Protein AF-A0A2V7GVZ9-F1 (afdb_monomer)

Secondary structure (DSSP, 8-state):
--------------------------TTTHHHHHHHHH-SEEEEEEEEEEEE-GGGS----HHHHHHT-STTSPEEEEEEEEETTEEEEEEEEE-TT---PPTT-EEEEEEEEEEEE-HHHHHHHHTTS-----EEEEEEE-SGGGEEEGGGHHHHHHHHHHHHSPPP---

Structure (mmCIF, N/CA/C/O backbone):
data_AF-A0A2V7GVZ9-F1
#
_entry.id   AF-A0A2V7GVZ9-F1
#
loop_
_atom_site.group_PDB
_atom_site.id
_atom_site.type_symbol
_atom_site.label_atom_id
_atom_site.label_alt_id
_atom_site.label_comp_id
_atom_site.label_asym_id
_atom_site.label_entity_id
_atom_site.label_seq_id
_atom_site.pdbx_PDB_ins_code
_atom_site.Cartn_x
_atom_site.Cartn_y
_atom_site.Cartn_z
_atom_site.occupancy
_atom_site.B_iso_or_equiv
_atom_site.auth_seq_id
_atom_site.auth_comp_id
_atom_site.auth_asym_id
_atom_site.auth_atom_id
_atom_site.pdbx_PDB_model_num
ATOM 1 N N . MET A 1 1 ? -62.000 -27.479 -36.647 1.00 37.06 1 MET A N 1
ATOM 2 C CA . MET A 1 1 ? -60.596 -27.009 -36.688 1.00 37.06 1 MET A CA 1
ATOM 3 C C . MET A 1 1 ? -60.622 -25.507 -36.436 1.00 37.06 1 MET A C 1
ATOM 5 O O . MET A 1 1 ? -61.038 -24.782 -37.320 1.00 37.06 1 MET A O 1
ATOM 9 N N . PHE A 1 2 ? -60.633 -25.056 -35.179 1.00 38.16 2 PHE A N 1
ATOM 10 C CA . PHE A 1 2 ? -59.465 -24.707 -34.343 1.00 38.16 2 PHE A CA 1
ATOM 11 C C . PHE A 1 2 ? -58.511 -23.704 -35.015 1.00 38.16 2 PHE A C 1
ATOM 13 O O . PHE A 1 2 ? -57.827 -24.058 -35.967 1.00 38.16 2 PHE A O 1
ATOM 20 N N . GLY A 1 3 ? -58.466 -22.474 -34.486 1.00 35.38 3 GLY A N 1
ATOM 21 C CA . GLY A 1 3 ? -57.576 -21.401 -34.942 1.00 35.38 3 GLY A CA 1
ATOM 22 C C . GLY A 1 3 ? -57.682 -20.136 -34.083 1.00 35.38 3 GLY A C 1
ATOM 23 O O . GLY A 1 3 ? -58.188 -19.126 -34.546 1.00 35.38 3 GLY A O 1
ATOM 24 N N . LEU A 1 4 ? -57.285 -20.280 -32.814 1.00 40.81 4 LEU A N 1
ATOM 25 C CA . LEU A 1 4 ? -57.032 -19.303 -31.740 1.00 40.81 4 LEU A CA 1
ATOM 26 C C . LEU A 1 4 ? -57.171 -17.786 -32.028 1.00 40.81 4 LEU A C 1
ATOM 28 O O . LEU A 1 4 ? -56.410 -17.196 -32.790 1.00 40.81 4 LEU A O 1
ATOM 3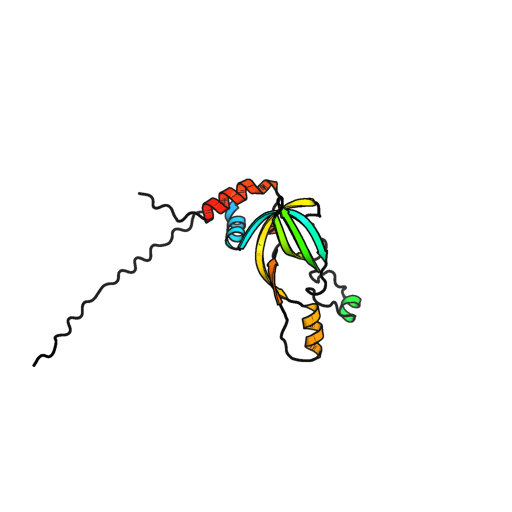2 N N . LEU A 1 5 ? -58.041 -17.145 -31.237 1.00 44.16 5 LEU A N 1
ATOM 33 C CA . LEU A 1 5 ? -58.030 -15.715 -30.915 1.00 44.16 5 LEU A CA 1
ATOM 34 C C . LEU A 1 5 ? -56.799 -15.382 -30.050 1.00 44.16 5 LEU A C 1
ATOM 36 O O . LEU A 1 5 ? -56.672 -15.877 -28.930 1.00 44.16 5 LEU A O 1
ATOM 40 N N . LEU A 1 6 ? -55.907 -14.526 -30.552 1.00 45.78 6 LEU A N 1
ATOM 41 C CA . LEU A 1 6 ? -54.808 -13.939 -29.782 1.00 45.78 6 LEU A CA 1
ATOM 42 C C . LEU A 1 6 ? -55.359 -12.857 -28.843 1.00 45.78 6 LEU A C 1
ATOM 44 O O . LEU A 1 6 ? -55.508 -11.695 -29.215 1.00 45.78 6 LEU A O 1
ATOM 48 N N . ALA A 1 7 ? -55.666 -13.257 -27.610 1.00 46.44 7 ALA A N 1
ATOM 49 C CA . ALA A 1 7 ? -55.862 -12.342 -26.496 1.00 46.44 7 ALA A CA 1
ATOM 50 C C . ALA A 1 7 ? -54.499 -11.751 -26.098 1.00 46.44 7 ALA A C 1
ATOM 52 O O . ALA A 1 7 ? -53.691 -12.398 -25.434 1.00 46.44 7 ALA A O 1
ATOM 53 N N . GLY A 1 8 ? -54.231 -10.520 -26.535 1.00 39.56 8 GLY A N 1
ATOM 54 C CA . GLY A 1 8 ? -53.101 -9.729 -26.060 1.00 39.56 8 GLY A CA 1
ATOM 55 C C . GLY A 1 8 ? -53.334 -9.306 -24.613 1.00 39.56 8 GLY A C 1
ATOM 56 O O . GLY A 1 8 ? -53.932 -8.266 -24.354 1.00 39.56 8 GLY A O 1
ATOM 57 N N . ALA A 1 9 ? -52.877 -10.121 -23.664 1.00 48.09 9 ALA A N 1
ATOM 58 C CA . ALA A 1 9 ? -52.738 -9.714 -22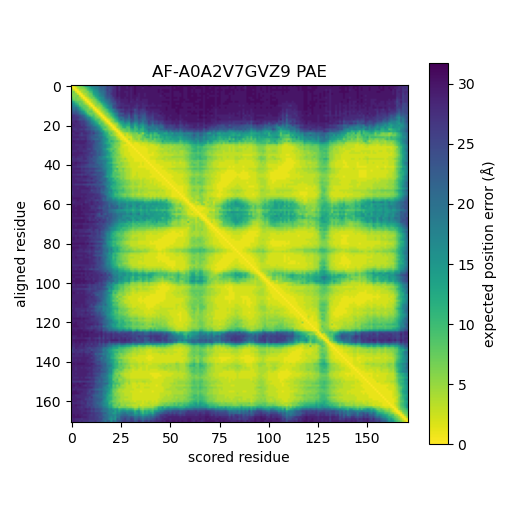.275 1.00 48.09 9 ALA A CA 1
ATOM 59 C C . ALA A 1 9 ? -51.598 -8.688 -22.188 1.00 48.09 9 ALA A C 1
ATOM 61 O O . ALA A 1 9 ? -50.419 -9.038 -22.202 1.00 48.09 9 ALA A O 1
ATOM 62 N N . ALA A 1 10 ? -51.951 -7.406 -22.121 1.00 40.81 10 ALA A N 1
ATOM 63 C CA . ALA A 1 10 ? -51.025 -6.357 -21.729 1.00 40.81 10 ALA A CA 1
ATOM 64 C C . ALA A 1 10 ? -50.699 -6.534 -20.237 1.00 40.81 10 ALA A C 1
ATOM 66 O O . ALA A 1 10 ? -51.351 -5.961 -19.365 1.00 40.81 10 ALA A O 1
ATOM 67 N N . CYS A 1 11 ? -49.698 -7.358 -19.929 1.00 43.81 11 CYS A N 1
ATOM 68 C CA . CYS A 1 11 ? -49.059 -7.331 -18.622 1.00 43.81 11 CYS A CA 1
ATOM 69 C C . CYS A 1 11 ? -48.287 -6.016 -18.517 1.00 43.81 11 CYS A C 1
ATOM 71 O O . CYS A 1 11 ? -47.160 -5.902 -18.997 1.00 43.81 11 CYS A O 1
ATOM 73 N N . VAL A 1 12 ? -48.907 -5.021 -17.884 1.00 43.00 12 VAL A N 1
ATOM 74 C CA . VAL A 1 12 ? -48.230 -3.832 -17.368 1.00 43.00 12 VAL A CA 1
ATOM 75 C C . VAL A 1 12 ? -47.251 -4.314 -16.295 1.00 43.00 12 VAL A C 1
ATOM 77 O O . VAL A 1 12 ? -47.593 -4.420 -15.120 1.00 43.00 12 VAL A O 1
ATOM 80 N N . HIS A 1 13 ? -46.032 -4.670 -16.705 1.00 40.22 13 HIS A N 1
ATOM 81 C CA . HIS A 1 13 ? -44.924 -4.877 -15.781 1.00 40.22 13 HIS A CA 1
ATOM 82 C C . HIS A 1 13 ? -44.534 -3.508 -15.231 1.00 40.22 13 HIS A C 1
ATOM 84 O O . HIS A 1 13 ? -43.731 -2.769 -15.796 1.00 40.22 13 HIS A O 1
ATOM 90 N N . SER A 1 14 ? -45.181 -3.152 -14.125 1.00 39.28 14 SER A N 1
ATOM 91 C CA . SER A 1 14 ? -44.786 -2.059 -13.255 1.00 39.28 14 SER A CA 1
ATOM 92 C C . SER A 1 14 ? -43.373 -2.346 -12.748 1.00 39.28 14 SER A C 1
ATOM 94 O O . SER A 1 14 ? -43.201 -3.026 -11.737 1.00 39.28 14 SER A O 1
ATOM 96 N N . HIS A 1 15 ? -42.360 -1.813 -13.431 1.00 42.47 15 HIS A N 1
ATOM 97 C CA . HIS A 1 15 ? -40.997 -1.723 -12.922 1.00 42.47 15 HIS A CA 1
ATOM 98 C C . HIS A 1 15 ? -40.970 -0.751 -11.733 1.00 42.47 15 HIS A C 1
ATOM 100 O O . HIS A 1 15 ? -40.497 0.377 -11.831 1.00 42.47 15 HIS A O 1
ATOM 106 N N . LYS A 1 16 ? -41.472 -1.188 -10.574 1.00 40.12 16 LYS A N 1
ATOM 107 C CA . LYS A 1 16 ? -41.007 -0.652 -9.297 1.00 40.12 16 LYS A CA 1
ATOM 108 C C . LYS A 1 16 ? -39.634 -1.264 -9.060 1.00 40.12 16 LYS A C 1
ATOM 110 O O . LYS A 1 16 ? -39.498 -2.224 -8.311 1.00 40.12 16 LYS A O 1
ATOM 115 N N . ALA A 1 17 ? -38.626 -0.729 -9.746 1.00 42.78 17 ALA A N 1
ATOM 116 C CA . ALA A 1 17 ? -37.268 -0.837 -9.252 1.00 42.78 17 ALA A CA 1
ATOM 117 C C . ALA A 1 17 ? -37.293 -0.167 -7.877 1.00 42.78 17 ALA A C 1
ATOM 119 O O . ALA A 1 17 ? -37.486 1.047 -7.773 1.00 42.78 17 ALA A O 1
ATOM 120 N N . ALA A 1 18 ? -37.249 -0.976 -6.819 1.00 45.16 18 ALA A N 1
ATOM 121 C CA . ALA A 1 18 ? -37.003 -0.463 -5.490 1.00 45.16 18 ALA A CA 1
ATOM 122 C C . ALA A 1 18 ? -35.702 0.333 -5.593 1.00 45.16 18 ALA A C 1
ATOM 124 O O . ALA A 1 18 ? -34.666 -0.222 -5.949 1.00 45.16 18 ALA A O 1
ATOM 125 N N . ILE A 1 19 ? -35.787 1.648 -5.391 1.00 49.09 19 ILE A N 1
ATOM 126 C CA . ILE A 1 19 ? -34.603 2.484 -5.243 1.00 49.09 19 ILE A CA 1
ATOM 127 C C . ILE A 1 19 ? -33.900 1.924 -4.013 1.00 49.09 19 ILE A C 1
ATOM 129 O O . ILE A 1 19 ? -34.389 2.093 -2.894 1.00 49.09 19 ILE A O 1
ATOM 133 N N . GLU A 1 20 ? -32.819 1.188 -4.243 1.00 44.38 20 GLU A N 1
ATOM 134 C CA . GLU A 1 20 ? -31.935 0.695 -3.203 1.00 44.38 20 GLU A CA 1
ATOM 135 C C . GLU A 1 20 ? -31.461 1.922 -2.421 1.00 44.38 20 GLU A C 1
ATOM 137 O O . GLU A 1 20 ? -30.760 2.793 -2.942 1.00 44.38 20 GLU A O 1
ATOM 142 N N . ARG A 1 21 ? -31.989 2.092 -1.204 1.00 51.12 21 ARG A N 1
ATOM 143 C CA . ARG A 1 21 ? -31.671 3.257 -0.381 1.00 51.12 21 ARG A CA 1
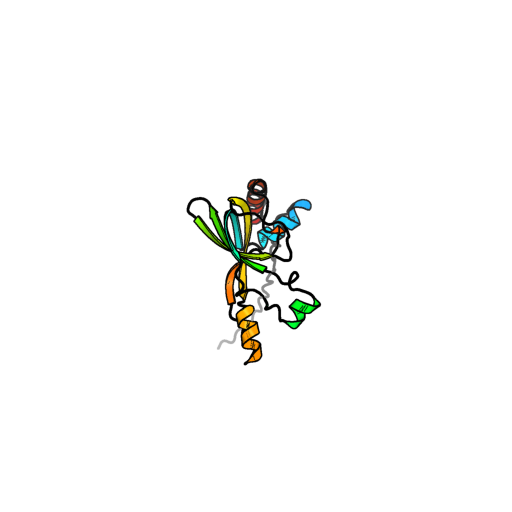ATOM 144 C C . ARG A 1 21 ? -30.233 3.091 0.087 1.00 51.12 21 ARG A C 1
ATOM 146 O O . ARG A 1 21 ? -29.960 2.270 0.951 1.00 51.12 21 ARG A O 1
ATOM 153 N N . VAL A 1 22 ? -29.327 3.868 -0.492 1.00 56.75 22 VAL A N 1
ATOM 154 C CA . VAL A 1 22 ? -27.924 3.904 -0.073 1.00 56.75 22 VAL A CA 1
ATOM 155 C C . VAL A 1 22 ? -27.861 4.399 1.381 1.00 56.75 22 VAL A C 1
ATOM 157 O O . VAL A 1 22 ? -28.451 5.448 1.670 1.00 56.75 22 VAL A O 1
ATOM 160 N N . PRO A 1 23 ? -27.185 3.684 2.303 1.00 59.66 23 PRO A N 1
ATOM 161 C CA . PRO A 1 23 ? -26.968 4.156 3.667 1.00 59.66 23 PRO A CA 1
ATOM 162 C C . PRO A 1 23 ? -26.372 5.571 3.661 1.00 59.66 23 PRO A C 1
ATOM 164 O O . PRO A 1 23 ? -25.364 5.836 3.002 1.00 59.66 23 PRO A O 1
ATOM 167 N N . LEU A 1 24 ? -27.014 6.510 4.363 1.00 64.75 24 LEU A N 1
ATOM 168 C CA . LEU A 1 24 ? -26.564 7.901 4.420 1.00 64.75 24 LEU A CA 1
ATOM 169 C C . LEU A 1 24 ? -25.374 8.025 5.378 1.00 64.75 24 LEU A C 1
ATOM 171 O O . LEU A 1 24 ? -25.554 8.175 6.582 1.00 64.75 24 LEU A O 1
ATOM 175 N N . VAL A 1 25 ? -24.161 7.999 4.827 1.00 71.75 25 VAL A N 1
ATOM 176 C CA . VAL A 1 25 ? -22.924 8.289 5.568 1.00 71.75 25 VAL A CA 1
ATOM 177 C C . VAL A 1 25 ? -22.801 9.807 5.824 1.00 71.75 25 VAL A C 1
ATOM 179 O O . VAL A 1 25 ? -23.007 10.600 4.885 1.00 71.75 25 VAL A O 1
ATOM 182 N N . PRO A 1 26 ? -22.452 10.246 7.055 1.00 72.81 26 PRO A N 1
ATOM 183 C CA . PRO A 1 26 ? -22.165 11.646 7.372 1.00 72.81 26 PRO A CA 1
ATOM 184 C C . PRO A 1 26 ? -21.161 12.278 6.400 1.00 72.81 26 PRO A C 1
ATOM 186 O O . PRO A 1 26 ? -20.219 11.633 5.949 1.00 72.81 26 PRO A O 1
ATOM 189 N N . ALA A 1 27 ? -21.331 13.563 6.066 1.00 69.75 27 ALA A N 1
ATOM 190 C CA . ALA A 1 27 ? -20.537 14.212 5.013 1.00 69.75 27 ALA A CA 1
ATOM 191 C C . ALA A 1 27 ? -19.014 14.155 5.250 1.00 69.75 27 ALA A C 1
ATOM 193 O O . ALA A 1 27 ? -18.271 13.996 4.283 1.00 69.75 27 ALA A O 1
ATOM 194 N N . GLY A 1 28 ? -18.568 14.242 6.509 1.00 75.00 28 GLY A N 1
ATOM 195 C CA . GLY A 1 28 ? -17.151 14.135 6.878 1.00 75.00 28 GLY A CA 1
ATOM 196 C C . GLY A 1 28 ? -16.565 12.729 6.708 1.00 75.00 28 GLY A C 1
ATOM 197 O O . GLY A 1 28 ? -15.382 12.596 6.421 1.00 75.00 28 GLY A O 1
ATOM 198 N N . GLU A 1 29 ? -17.396 11.690 6.799 1.00 80.88 29 GLU A N 1
ATOM 199 C CA . GLU A 1 29 ? -16.984 10.284 6.705 1.00 80.88 29 GLU A CA 1
ATOM 200 C C . GLU A 1 29 ? -17.027 9.750 5.266 1.00 80.88 29 GLU A C 1
ATOM 202 O O . GLU A 1 29 ? -16.446 8.707 4.972 1.00 80.88 29 GLU A O 1
ATOM 207 N N . ARG A 1 30 ? -17.670 10.467 4.332 1.00 81.19 30 ARG A N 1
ATOM 208 C CA . ARG A 1 30 ? -17.814 10.027 2.931 1.00 81.19 30 ARG A CA 1
ATOM 209 C C . ARG A 1 30 ? -16.492 9.662 2.248 1.00 81.19 30 ARG A C 1
ATOM 211 O O . ARG A 1 30 ? -16.480 8.631 1.580 1.00 81.19 30 ARG A O 1
ATOM 218 N N . PRO A 1 31 ? -15.388 10.428 2.380 1.00 86.31 31 PRO A N 1
ATOM 219 C CA . PRO A 1 31 ? -14.128 10.056 1.736 1.00 86.31 31 PRO A CA 1
ATOM 220 C C . PRO A 1 31 ? -13.555 8.740 2.271 1.00 86.31 31 PRO A C 1
ATOM 222 O O . PRO A 1 31 ? -13.003 7.954 1.506 1.00 86.31 31 PRO A O 1
ATOM 225 N N . LEU A 1 32 ? -13.694 8.478 3.574 1.00 88.44 32 LEU A N 1
ATOM 226 C CA . LEU A 1 32 ? -13.274 7.215 4.175 1.00 88.44 32 LEU A CA 1
ATOM 227 C C . LEU A 1 32 ? -14.211 6.075 3.757 1.00 88.44 32 LEU A C 1
ATOM 229 O O . LEU A 1 32 ? -13.738 5.028 3.333 1.00 88.44 32 LEU A O 1
ATOM 233 N N . ALA A 1 33 ? -15.526 6.296 3.792 1.00 87.06 33 ALA A N 1
ATOM 234 C CA . ALA A 1 33 ? -16.517 5.305 3.381 1.00 87.06 33 ALA A CA 1
ATOM 235 C C . ALA A 1 33 ? -16.354 4.873 1.919 1.00 87.06 33 ALA A C 1
ATOM 237 O O . ALA A 1 33 ? -16.446 3.685 1.629 1.00 87.06 33 ALA A O 1
ATOM 238 N N . LEU A 1 34 ? -16.071 5.808 1.006 1.00 86.88 34 LEU A N 1
ATOM 239 C CA . LEU A 1 34 ? -15.811 5.493 -0.403 1.00 86.88 34 LEU A CA 1
ATOM 240 C C . LEU A 1 34 ? -14.577 4.600 -0.570 1.00 86.88 34 LEU A C 1
ATOM 242 O O . LEU A 1 34 ? -14.608 3.663 -1.362 1.00 86.88 34 LEU A O 1
ATOM 246 N N . ARG A 1 35 ? -13.514 4.852 0.200 1.00 89.94 35 ARG A N 1
ATOM 247 C CA . ARG A 1 35 ? -12.300 4.024 0.169 1.00 89.94 35 ARG A CA 1
ATOM 248 C C . ARG A 1 35 ? -12.531 2.650 0.785 1.00 89.94 35 ARG A C 1
ATOM 250 O O . ARG A 1 35 ? -12.119 1.654 0.205 1.00 89.94 35 ARG A O 1
ATOM 257 N N . LEU A 1 36 ? -13.253 2.581 1.904 1.00 92.25 36 LEU A N 1
ATOM 258 C CA . LEU A 1 36 ? -13.642 1.312 2.522 1.00 92.25 36 LEU A CA 1
ATOM 259 C C . LEU A 1 36 ? -14.539 0.476 1.604 1.00 92.25 36 LEU A C 1
ATOM 261 O O . LEU A 1 36 ? -14.367 -0.735 1.545 1.00 92.25 36 LEU A O 1
ATOM 265 N N . ALA A 1 37 ? -15.458 1.105 0.869 1.00 88.62 37 ALA A N 1
ATOM 266 C CA . ALA A 1 37 ? -16.322 0.419 -0.092 1.00 88.62 37 ALA A CA 1
ATOM 267 C C . ALA A 1 37 ? -15.551 -0.139 -1.300 1.00 88.62 37 ALA A C 1
ATOM 269 O O . ALA A 1 37 ? -15.987 -1.121 -1.895 1.00 88.62 37 ALA A O 1
ATOM 270 N N . GLY A 1 38 ? -14.427 0.484 -1.664 1.00 88.44 38 GLY A N 1
ATOM 271 C CA . GLY A 1 38 ? -13.535 0.004 -2.718 1.00 88.44 38 GLY A CA 1
ATOM 272 C C . GLY A 1 38 ? -12.478 -0.997 -2.248 1.00 88.44 38 GLY A C 1
ATOM 273 O O . GLY A 1 38 ? -11.776 -1.540 -3.090 1.00 88.44 38 GLY A O 1
ATOM 274 N N . ALA A 1 39 ? -12.325 -1.228 -0.941 1.00 94.06 39 ALA A N 1
ATOM 275 C CA . ALA A 1 39 ? -11.321 -2.140 -0.406 1.00 94.06 39 ALA A CA 1
ATOM 276 C C . ALA A 1 39 ? -11.821 -3.592 -0.426 1.00 94.06 39 ALA A C 1
ATOM 278 O O . ALA A 1 39 ? -12.854 -3.910 0.162 1.00 94.06 39 ALA A O 1
ATOM 279 N N . ASP A 1 40 ? -11.041 -4.497 -1.015 1.00 95.81 40 ASP A N 1
ATOM 280 C CA . ASP A 1 40 ? -11.316 -5.940 -0.979 1.00 95.81 40 ASP A CA 1
ATOM 281 C C . ASP A 1 40 ? -11.047 -6.542 0.404 1.00 95.81 40 ASP A C 1
ATOM 283 O O . ASP A 1 40 ? -11.624 -7.563 0.789 1.00 95.81 40 ASP A O 1
ATOM 287 N N . LEU A 1 41 ? -10.140 -5.924 1.165 1.00 95.50 41 LEU A N 1
ATOM 288 C CA . LEU A 1 41 ? -9.770 -6.382 2.493 1.00 95.50 41 LEU A CA 1
ATOM 289 C C . LEU A 1 41 ? -9.340 -5.214 3.387 1.00 95.50 41 LEU A C 1
ATOM 291 O O . LEU A 1 41 ? -8.428 -4.466 3.056 1.00 95.50 41 LEU A O 1
ATOM 295 N N . VAL A 1 42 ? -9.933 -5.112 4.579 1.00 96.56 42 VAL A N 1
ATOM 296 C CA . VAL A 1 42 ? -9.519 -4.146 5.609 1.00 96.56 42 VAL A CA 1
ATOM 297 C C . VAL A 1 42 ? -8.963 -4.889 6.820 1.00 96.56 42 VAL A C 1
ATOM 299 O O . VAL A 1 42 ? -9.659 -5.699 7.440 1.00 96.56 42 VAL A O 1
ATOM 302 N N . VAL A 1 43 ? -7.699 -4.640 7.176 1.00 95.56 43 VAL A N 1
ATOM 303 C CA . VAL A 1 43 ? -7.024 -5.344 8.280 1.00 95.56 43 VAL A CA 1
ATOM 304 C C . VAL A 1 43 ? -6.310 -4.390 9.237 1.00 95.56 43 VAL A C 1
ATOM 306 O O . VAL A 1 43 ? -5.403 -3.679 8.823 1.00 95.56 43 VAL A O 1
ATOM 309 N N . PRO A 1 44 ? -6.607 -4.417 10.550 1.00 96.75 44 PRO A N 1
ATOM 310 C CA . PRO A 1 44 ? -5.685 -3.894 11.549 1.00 96.75 44 PRO A CA 1
ATOM 311 C C . PRO A 1 44 ? -4.527 -4.885 11.682 1.00 96.75 44 PRO A C 1
ATOM 313 O O . PRO A 1 44 ? -4.753 -6.054 12.012 1.00 96.75 44 PRO A O 1
ATOM 316 N N . ALA A 1 45 ? -3.306 -4.454 11.380 1.00 97.62 45 ALA A N 1
ATOM 317 C CA . ALA A 1 45 ? -2.123 -5.310 11.378 1.00 97.62 45 ALA A CA 1
ATOM 318 C C . ALA A 1 45 ? -0.835 -4.508 11.604 1.00 97.62 45 ALA A C 1
ATOM 320 O O . ALA A 1 45 ? -0.773 -3.300 11.371 1.00 97.62 45 ALA A O 1
ATOM 321 N N . THR A 1 46 ? 0.208 -5.210 12.036 1.00 97.75 46 THR A N 1
ATOM 322 C CA . THR A 1 46 ? 1.560 -4.668 12.181 1.00 97.75 46 THR A CA 1
ATOM 323 C C . THR A 1 46 ? 2.361 -4.925 10.910 1.00 97.75 46 THR A C 1
ATOM 325 O O . THR A 1 46 ? 2.338 -6.048 10.393 1.00 97.75 46 THR A O 1
ATOM 328 N N . LEU A 1 47 ? 3.113 -3.931 10.433 1.00 97.38 47 LEU A N 1
ATOM 329 C CA . LEU A 1 47 ? 4.088 -4.135 9.364 1.00 97.38 47 LEU A CA 1
ATOM 330 C C . LEU A 1 47 ? 5.250 -4.975 9.904 1.00 97.38 47 LEU A C 1
ATOM 332 O O . LEU A 1 47 ? 6.061 -4.503 10.696 1.00 97.38 47 LEU A O 1
ATOM 336 N N . ALA A 1 48 ? 5.324 -6.244 9.514 1.00 97.69 48 ALA A N 1
ATOM 337 C CA . ALA A 1 48 ? 6.319 -7.176 10.041 1.00 97.69 48 ALA A CA 1
ATOM 338 C C . ALA A 1 48 ? 7.623 -7.168 9.239 1.00 97.69 48 ALA A C 1
ATOM 340 O O . ALA A 1 48 ? 8.690 -7.413 9.796 1.00 97.69 48 ALA A O 1
ATOM 341 N N . LYS A 1 49 ? 7.529 -6.927 7.932 1.00 97.06 49 LYS A N 1
ATOM 342 C CA . LYS A 1 49 ? 8.662 -6.907 7.010 1.00 97.06 49 LYS A CA 1
ATOM 343 C C . LYS A 1 49 ? 8.317 -6.021 5.821 1.00 97.06 49 LYS A C 1
ATOM 345 O O . LYS A 1 49 ? 7.170 -6.031 5.386 1.00 97.06 49 LYS A O 1
ATOM 350 N N . THR A 1 50 ? 9.300 -5.305 5.292 1.00 95.62 50 THR A N 1
ATOM 351 C CA . THR A 1 50 ? 9.204 -4.636 3.995 1.00 95.62 50 THR A CA 1
ATOM 352 C C . THR A 1 50 ? 10.554 -4.680 3.292 1.00 95.62 50 THR A C 1
ATOM 354 O O . THR A 1 50 ? 11.590 -4.477 3.929 1.00 95.62 50 THR A O 1
ATOM 357 N N . GLU A 1 51 ? 10.550 -4.985 2.000 1.00 95.31 51 GLU A N 1
ATOM 358 C CA . GLU A 1 51 ? 11.732 -5.024 1.144 1.00 95.31 51 GLU A CA 1
ATOM 359 C C . GLU A 1 51 ? 11.407 -4.381 -0.202 1.00 95.31 51 GLU A C 1
ATOM 361 O O . GLU A 1 51 ? 10.318 -4.562 -0.743 1.00 95.31 51 GLU A O 1
ATOM 366 N N . ARG A 1 52 ? 12.358 -3.617 -0.747 1.00 92.88 52 ARG A N 1
ATOM 367 C CA . ARG A 1 52 ? 12.216 -3.035 -2.083 1.00 92.88 52 ARG A CA 1
ATOM 368 C C . ARG A 1 52 ? 12.347 -4.131 -3.136 1.00 92.88 52 ARG A C 1
ATOM 370 O O . ARG A 1 52 ? 13.314 -4.894 -3.097 1.00 92.88 52 ARG A O 1
ATOM 377 N N . ASP A 1 53 ? 11.444 -4.141 -4.107 1.00 93.88 53 ASP A N 1
ATOM 378 C CA . ASP A 1 53 ? 11.451 -5.087 -5.218 1.00 93.88 53 ASP A CA 1
ATOM 379 C C . ASP A 1 53 ? 11.500 -4.366 -6.568 1.00 93.88 53 ASP A C 1
ATOM 381 O O . ASP A 1 53 ? 10.491 -3.995 -7.164 1.00 93.88 53 ASP A O 1
ATOM 385 N N . TRP A 1 54 ? 12.719 -4.202 -7.075 1.00 90.56 54 TRP A N 1
ATOM 386 C CA . TRP A 1 54 ? 13.002 -3.497 -8.325 1.00 90.56 54 TRP A CA 1
ATOM 387 C C . TRP A 1 54 ? 12.389 -4.157 -9.569 1.00 90.56 54 TRP A C 1
ATOM 389 O O . TRP A 1 54 ? 12.360 -3.534 -10.628 1.00 90.56 54 TRP A O 1
ATOM 399 N N . ARG A 1 55 ? 11.899 -5.404 -9.485 1.00 90.81 55 ARG A N 1
ATOM 400 C CA . ARG A 1 55 ? 11.283 -6.103 -10.628 1.00 90.81 55 ARG A CA 1
ATOM 401 C C . ARG A 1 55 ? 9.982 -5.438 -11.087 1.00 90.81 55 ARG A C 1
ATOM 403 O O . ARG A 1 55 ? 9.632 -5.555 -12.261 1.00 90.81 55 ARG A O 1
ATOM 410 N N . TYR A 1 56 ? 9.305 -4.732 -10.183 1.00 91.31 56 TYR A N 1
ATOM 411 C CA . TYR A 1 56 ? 8.038 -4.033 -10.425 1.00 91.31 56 TYR A CA 1
ATOM 412 C C . TYR A 1 56 ? 8.223 -2.522 -10.623 1.00 91.31 56 TYR A C 1
ATOM 414 O O . TYR A 1 56 ? 7.253 -1.773 -10.597 1.00 91.31 56 TYR A O 1
ATOM 422 N N . GLU A 1 57 ? 9.460 -2.057 -10.804 1.00 90.19 57 GLU A N 1
ATOM 423 C CA . GLU A 1 57 ? 9.778 -0.647 -11.031 1.00 90.19 57 GLU A CA 1
ATOM 424 C C . GLU A 1 57 ? 10.132 -0.393 -12.498 1.00 90.19 57 GLU A C 1
ATOM 426 O O . GLU A 1 57 ? 10.679 -1.260 -13.186 1.00 90.19 57 GLU A O 1
ATOM 431 N N . GLU A 1 58 ? 9.865 0.820 -12.981 1.00 84.44 58 GLU A N 1
ATOM 432 C CA . GLU A 1 58 ? 10.349 1.240 -14.294 1.00 84.44 58 GLU A CA 1
ATOM 433 C C . GLU A 1 58 ? 11.876 1.438 -14.276 1.00 84.44 58 GLU A C 1
ATOM 435 O O . GLU A 1 58 ? 12.428 2.002 -13.324 1.00 84.44 58 GLU A O 1
ATOM 440 N N . PRO A 1 59 ? 12.601 1.031 -15.334 1.00 83.94 59 PRO A N 1
ATOM 441 C CA . PRO A 1 59 ? 14.029 1.284 -15.411 1.00 83.94 59 PRO A CA 1
ATOM 442 C C . PRO A 1 59 ? 14.321 2.778 -15.560 1.00 83.94 59 PRO A C 1
ATOM 444 O O . PRO A 1 59 ? 13.914 3.430 -16.524 1.00 83.94 59 PRO A O 1
ATOM 447 N N . CYS A 1 60 ? 15.147 3.307 -14.661 1.00 79.56 60 CYS A N 1
ATOM 448 C CA . CYS A 1 60 ? 15.728 4.626 -14.845 1.00 79.56 60 CYS A CA 1
ATOM 449 C C . CYS A 1 60 ? 16.884 4.553 -15.853 1.00 79.56 60 CYS A C 1
ATOM 451 O O . CYS A 1 60 ? 18.020 4.242 -15.499 1.00 79.56 60 CYS A O 1
ATOM 453 N N . GLY A 1 61 ? 16.595 4.774 -17.137 1.00 77.19 61 GLY A N 1
ATOM 454 C CA . GLY A 1 61 ? 17.612 4.754 -18.193 1.00 77.19 61 GLY A CA 1
ATOM 455 C C . GLY A 1 61 ? 18.780 5.718 -17.921 1.00 77.19 61 GLY A C 1
ATOM 456 O O . GLY A 1 61 ? 18.598 6.774 -17.314 1.00 77.19 61 GLY A O 1
ATOM 457 N N . ILE A 1 62 ? 19.978 5.381 -18.419 1.00 76.25 62 ILE A N 1
ATOM 458 C CA . ILE A 1 62 ? 21.241 6.095 -18.126 1.00 76.25 62 ILE A CA 1
ATOM 459 C C . ILE A 1 62 ? 21.132 7.606 -18.390 1.00 76.25 62 ILE A C 1
ATOM 461 O O . ILE A 1 62 ? 21.518 8.410 -17.546 1.00 76.25 62 ILE A O 1
ATOM 465 N N . LEU A 1 63 ? 20.563 8.006 -19.534 1.00 71.94 63 LEU A N 1
ATOM 466 C CA . LEU A 1 63 ? 20.430 9.421 -19.898 1.00 71.94 63 LEU A CA 1
ATOM 467 C C . LEU A 1 63 ? 19.523 10.191 -18.921 1.00 71.94 63 LEU A C 1
ATOM 469 O O . LEU A 1 63 ? 19.872 11.291 -18.496 1.00 71.94 63 LEU A O 1
ATOM 473 N N . ARG A 1 64 ? 18.386 9.602 -18.521 1.00 80.00 64 ARG A N 1
ATOM 474 C CA . ARG A 1 64 ? 17.465 10.209 -17.543 1.00 80.00 64 ARG A CA 1
ATOM 475 C 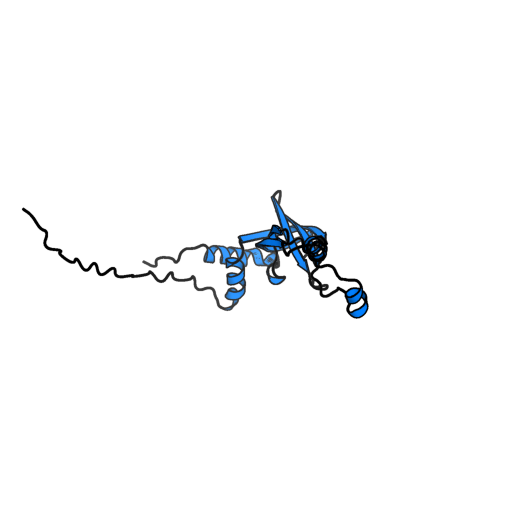C . ARG A 1 64 ? 18.122 10.310 -16.172 1.00 80.00 64 ARG A C 1
ATOM 477 O O . ARG A 1 64 ? 18.081 11.376 -15.566 1.00 80.00 64 ARG A O 1
ATOM 484 N N . SER A 1 65 ? 18.796 9.243 -15.738 1.00 78.25 65 SER A N 1
ATOM 485 C CA . SER A 1 65 ? 19.525 9.225 -14.469 1.00 78.25 65 SER A CA 1
ATOM 486 C C . SER A 1 65 ? 20.567 10.345 -14.375 1.00 78.25 65 SER A C 1
ATOM 488 O O . SER A 1 65 ? 20.779 10.855 -13.280 1.00 78.25 65 SER A O 1
ATOM 490 N N . ILE A 1 66 ? 21.204 10.730 -15.488 1.00 76.88 66 ILE A N 1
ATOM 491 C CA . ILE A 1 66 ? 22.213 11.802 -15.523 1.00 76.88 66 ILE A CA 1
ATOM 492 C C . ILE A 1 66 ? 21.569 13.196 -15.570 1.00 76.88 66 ILE A C 1
ATOM 494 O O . ILE A 1 66 ? 22.037 14.098 -14.881 1.00 76.88 66 ILE A O 1
ATOM 498 N N . MET A 1 67 ? 20.522 13.397 -16.380 1.00 80.69 67 MET A N 1
ATOM 499 C CA . MET A 1 67 ? 19.937 14.733 -16.589 1.00 80.69 67 MET A CA 1
ATOM 500 C C . MET A 1 67 ? 18.928 15.149 -15.513 1.00 80.69 67 MET A C 1
ATOM 502 O O . MET A 1 67 ? 18.829 16.332 -15.194 1.00 80.69 67 MET A O 1
ATOM 506 N N . HIS A 1 68 ? 18.158 14.197 -14.982 1.00 79.12 68 HIS A N 1
ATOM 507 C CA . HIS A 1 68 ? 16.993 14.472 -14.132 1.00 79.12 68 HIS A CA 1
ATOM 508 C C . HIS A 1 68 ? 16.950 13.631 -12.849 1.00 79.12 68 HIS A C 1
ATOM 510 O O . HIS A 1 68 ? 16.147 13.913 -11.965 1.00 79.12 68 HIS A O 1
ATOM 516 N N . GLY A 1 69 ? 17.809 12.616 -12.724 1.00 79.50 69 GLY A N 1
ATOM 517 C CA . GLY A 1 69 ? 17.713 11.634 -11.648 1.00 79.50 69 GLY A CA 1
ATOM 518 C C . GLY A 1 69 ? 16.518 10.689 -11.829 1.00 79.50 69 GLY A C 1
ATOM 519 O O . GLY A 1 69 ? 15.936 10.592 -12.908 1.00 79.50 69 GLY A O 1
ATOM 520 N N . CYS A 1 70 ? 16.201 9.946 -10.767 1.00 79.56 70 CYS A N 1
ATOM 521 C CA . CYS A 1 70 ? 15.200 8.868 -10.770 1.00 79.56 70 CYS A CA 1
ATOM 522 C C . CYS A 1 70 ? 14.273 8.921 -9.547 1.00 79.56 70 CYS A C 1
ATOM 524 O O . CYS A 1 70 ? 13.642 7.926 -9.200 1.00 79.56 70 CYS A O 1
ATOM 526 N N . SER A 1 71 ? 14.282 10.030 -8.805 1.00 79.00 71 SER A N 1
ATOM 527 C CA . SER A 1 71 ? 13.580 10.147 -7.521 1.00 79.00 71 SER A CA 1
ATOM 528 C C . SER A 1 71 ? 12.060 10.225 -7.663 1.00 79.00 71 SER A C 1
ATOM 530 O O . SER A 1 71 ? 11.346 9.991 -6.693 1.00 79.00 71 SER A O 1
ATOM 532 N N . ASP A 1 72 ? 11.585 10.570 -8.857 1.00 80.06 72 ASP A N 1
ATOM 533 C CA . ASP A 1 72 ? 10.182 10.640 -9.257 1.00 80.06 72 ASP A CA 1
ATOM 534 C C . ASP A 1 72 ? 9.613 9.286 -9.712 1.00 80.06 72 ASP A C 1
ATOM 536 O O . ASP A 1 72 ? 8.399 9.157 -9.844 1.00 80.06 72 ASP A O 1
ATOM 540 N N . ILE A 1 73 ? 10.462 8.274 -9.928 1.00 82.94 73 ILE A N 1
ATOM 541 C CA . ILE A 1 73 ? 10.016 6.920 -10.270 1.00 82.94 73 ILE A CA 1
ATOM 542 C C . ILE A 1 73 ? 9.514 6.231 -8.991 1.00 82.94 73 ILE A C 1
ATOM 544 O O . ILE A 1 73 ? 10.274 6.147 -8.016 1.00 82.94 73 ILE A O 1
ATOM 548 N N . PRO A 1 74 ? 8.269 5.715 -8.977 1.00 87.12 74 PRO A N 1
ATOM 549 C CA . PRO A 1 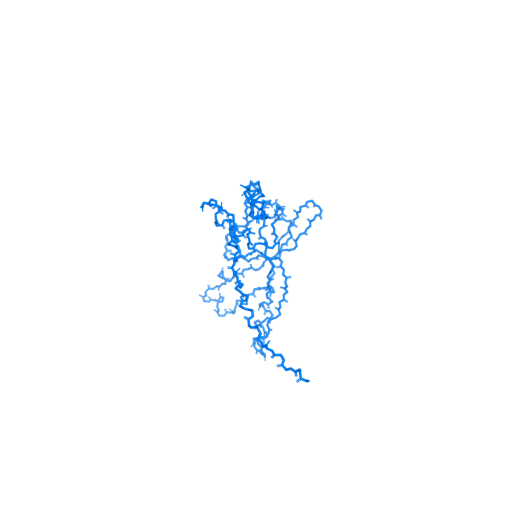74 ? 7.753 4.968 -7.841 1.00 87.12 74 PRO A CA 1
ATOM 550 C C . PRO A 1 74 ? 8.640 3.761 -7.524 1.00 87.12 74 PRO A C 1
ATOM 552 O O . PRO A 1 74 ? 8.959 2.954 -8.396 1.00 87.12 74 PRO A O 1
ATOM 555 N N . LYS A 1 75 ? 9.026 3.628 -6.256 1.00 90.19 75 LYS A N 1
ATOM 556 C CA . LYS A 1 75 ? 9.758 2.469 -5.743 1.00 90.19 75 LYS A CA 1
ATOM 557 C C . LYS A 1 75 ? 8.762 1.436 -5.243 1.00 90.19 75 LYS A C 1
ATOM 559 O O . LYS A 1 75 ? 7.917 1.769 -4.411 1.00 90.19 75 LYS A O 1
ATOM 564 N N . ALA A 1 76 ? 8.872 0.206 -5.717 1.00 92.62 76 ALA A N 1
ATOM 565 C CA . ALA A 1 76 ? 7.972 -0.874 -5.348 1.00 92.62 76 ALA A CA 1
ATOM 566 C C . ALA A 1 76 ? 8.504 -1.603 -4.113 1.00 92.62 76 ALA A C 1
ATOM 568 O O . ALA A 1 76 ? 9.698 -1.893 -4.006 1.00 92.62 76 ALA A O 1
ATOM 569 N N . TYR A 1 77 ? 7.613 -1.915 -3.180 1.00 94.00 77 TYR A N 1
ATOM 570 C CA . TYR A 1 77 ? 7.940 -2.638 -1.961 1.00 94.00 77 TYR A CA 1
ATOM 571 C C . TYR A 1 77 ? 7.006 -3.821 -1.786 1.00 94.00 77 TYR A C 1
ATOM 573 O O . TYR A 1 77 ? 5.786 -3.679 -1.865 1.00 94.00 77 TYR A O 1
ATOM 581 N N . GLN A 1 78 ?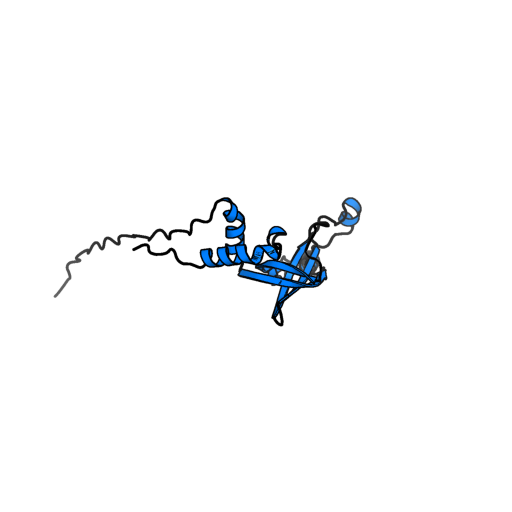 7.595 -4.974 -1.485 1.00 95.88 78 GLN A N 1
ATOM 582 C CA . GLN A 1 78 ? 6.869 -6.135 -1.011 1.00 95.88 78 GLN A CA 1
ATOM 583 C C . GLN A 1 78 ? 6.940 -6.165 0.514 1.00 95.88 78 GLN A C 1
ATOM 585 O O . GLN A 1 78 ? 8.019 -6.138 1.115 1.00 95.88 78 GLN A O 1
ATOM 590 N N . ALA A 1 79 ? 5.779 -6.229 1.149 1.00 96.19 79 ALA A N 1
ATOM 591 C CA . ALA A 1 79 ? 5.646 -6.224 2.591 1.00 96.19 79 ALA A CA 1
ATOM 592 C C . ALA A 1 79 ? 4.839 -7.407 3.109 1.00 96.19 79 ALA A C 1
ATOM 594 O O . ALA A 1 79 ? 4.009 -8.000 2.422 1.00 96.19 79 ALA A O 1
ATOM 595 N N . THR A 1 80 ? 5.079 -7.712 4.379 1.00 98.19 80 THR A N 1
ATOM 596 C CA . THR A 1 80 ? 4.312 -8.694 5.135 1.00 98.19 80 THR A CA 1
ATOM 597 C C . THR A 1 80 ? 3.624 -7.989 6.285 1.00 98.19 80 THR A C 1
ATOM 599 O O . THR A 1 80 ? 4.278 -7.500 7.210 1.00 98.19 80 THR A O 1
ATOM 602 N N . LEU A 1 81 ? 2.296 -7.991 6.265 1.00 98.25 81 LEU A N 1
ATOM 603 C CA . LEU A 1 81 ? 1.474 -7.583 7.395 1.00 98.25 81 LEU A CA 1
ATOM 604 C C . LEU A 1 81 ? 1.254 -8.774 8.322 1.00 98.25 81 LEU A C 1
ATOM 606 O O . LEU A 1 81 ? 1.139 -9.909 7.857 1.00 98.25 81 LEU A O 1
ATOM 610 N N . ARG A 1 82 ? 1.168 -8.534 9.631 1.00 98.25 82 ARG A N 1
ATOM 611 C CA . ARG A 1 82 ? 0.953 -9.587 10.630 1.00 98.25 82 ARG A CA 1
ATOM 612 C C . ARG A 1 82 ? -0.063 -9.179 11.689 1.00 98.25 82 ARG A C 1
ATOM 614 O O . ARG A 1 82 ? 0.023 -8.098 12.264 1.00 98.25 82 ARG A O 1
ATOM 621 N N . ARG A 1 83 ? -0.977 -10.098 12.012 1.00 97.19 83 ARG A N 1
ATOM 622 C CA . ARG A 1 83 ? -1.867 -10.025 13.181 1.00 97.19 83 ARG A CA 1
ATOM 623 C C . ARG A 1 83 ? -1.941 -11.397 13.844 1.00 97.19 83 ARG A C 1
ATOM 625 O O . ARG A 1 83 ? -2.537 -12.329 13.304 1.00 97.19 83 ARG A O 1
ATOM 632 N N . GLY A 1 84 ? -1.343 -11.522 15.028 1.00 94.81 84 GLY A N 1
ATOM 633 C CA . GLY A 1 84 ? -1.177 -12.821 15.683 1.00 94.81 84 GLY A CA 1
ATOM 634 C C . GLY A 1 84 ? -0.357 -13.770 14.803 1.00 94.81 84 GLY A C 1
ATOM 635 O O . GLY A 1 84 ? 0.765 -13.435 14.421 1.00 94.81 84 GLY A O 1
ATOM 636 N N . THR A 1 85 ? -0.930 -14.928 14.466 1.00 95.38 85 THR A N 1
ATOM 637 C CA . THR A 1 85 ? -0.338 -15.933 13.563 1.00 95.38 85 THR A CA 1
ATOM 638 C C . THR A 1 85 ? -0.684 -15.723 12.088 1.00 95.38 85 THR A C 1
ATOM 640 O O . THR A 1 85 ? -0.111 -16.394 11.235 1.00 95.38 85 THR A O 1
ATOM 643 N N . ARG A 1 86 ? -1.619 -14.818 11.768 1.00 97.75 86 ARG A N 1
ATOM 644 C CA . ARG A 1 86 ? -2.020 -14.541 10.384 1.00 97.75 86 ARG A CA 1
ATOM 645 C C . ARG A 1 86 ? -1.083 -13.524 9.754 1.00 97.75 86 ARG A C 1
ATOM 647 O O . ARG A 1 86 ? -0.724 -12.532 10.396 1.00 97.75 86 ARG A O 1
ATOM 654 N N . THR A 1 87 ? -0.744 -13.764 8.495 1.00 97.94 87 THR A N 1
ATOM 655 C CA . THR A 1 87 ? 0.064 -12.863 7.679 1.00 97.94 87 THR A CA 1
ATOM 656 C C . THR A 1 87 ? -0.605 -12.590 6.341 1.00 97.94 87 THR A C 1
ATOM 658 O O . THR A 1 87 ? -1.336 -13.434 5.822 1.00 97.94 87 THR A O 1
ATOM 661 N N . TRP A 1 88 ? -0.337 -11.410 5.787 1.00 97.94 88 TRP A N 1
ATOM 662 C CA . TRP A 1 88 ? -0.788 -11.009 4.456 1.00 97.94 88 TRP A CA 1
ATOM 663 C C . TRP A 1 88 ? 0.398 -10.439 3.676 1.00 97.94 88 TRP A C 1
ATOM 665 O O . TRP A 1 88 ? 1.035 -9.507 4.178 1.00 97.94 88 TRP A O 1
ATOM 675 N N . PRO A 1 89 ? 0.731 -10.991 2.496 1.00 97.12 89 PRO A N 1
ATOM 676 C CA . PRO A 1 89 ? 1.654 -10.344 1.577 1.00 97.12 89 PRO A CA 1
ATOM 677 C C . PRO A 1 89 ? 0.943 -9.166 0.911 1.00 97.12 89 PRO A C 1
ATOM 679 O O . PRO A 1 89 ? -0.194 -9.308 0.459 1.00 97.12 89 PRO A O 1
ATOM 682 N N . VAL A 1 90 ? 1.603 -8.015 0.865 1.00 96.81 90 VAL A N 1
ATOM 683 C CA . VAL A 1 90 ? 1.071 -6.801 0.241 1.00 96.81 90 VAL A CA 1
ATOM 684 C C . VAL A 1 90 ? 2.150 -6.102 -0.576 1.00 96.81 90 VAL A C 1
ATOM 686 O O . VAL A 1 90 ? 3.335 -6.190 -0.249 1.00 96.81 90 VAL A O 1
ATOM 689 N N . PHE A 1 91 ? 1.735 -5.390 -1.613 1.00 95.75 91 PHE A N 1
ATOM 690 C CA . PHE A 1 91 ? 2.570 -4.471 -2.371 1.00 95.75 91 PHE A CA 1
ATOM 691 C C . PHE A 1 91 ? 2.175 -3.031 -2.072 1.00 95.75 91 PHE A C 1
ATOM 693 O O . PHE A 1 91 ? 1.003 -2.717 -1.878 1.00 95.75 91 PHE A O 1
ATOM 700 N N . TYR A 1 92 ? 3.158 -2.143 -2.052 1.00 93.00 92 TYR A N 1
ATOM 701 C CA . TYR A 1 92 ? 2.915 -0.708 -2.040 1.00 93.00 92 TYR A CA 1
ATOM 702 C C . TYR A 1 92 ? 4.016 0.013 -2.812 1.00 93.00 92 TYR A C 1
ATOM 704 O O . TYR A 1 92 ? 5.127 -0.504 -2.972 1.00 93.00 92 TYR A O 1
ATOM 712 N N . PHE A 1 93 ? 3.705 1.211 -3.293 1.00 90.06 93 PHE A N 1
ATOM 713 C CA . PHE A 1 93 ? 4.592 1.994 -4.143 1.00 90.06 93 PHE A CA 1
ATOM 714 C C . PHE A 1 93 ? 4.847 3.352 -3.506 1.00 90.06 93 PHE A C 1
ATOM 716 O O . PHE A 1 93 ? 3.910 4.057 -3.150 1.00 90.06 93 PHE A O 1
ATOM 723 N N . LYS A 1 94 ? 6.119 3.728 -3.367 1.00 87.62 94 LYS A N 1
ATOM 724 C CA . LYS A 1 94 ? 6.513 5.012 -2.780 1.00 87.62 94 LYS A CA 1
ATOM 725 C C . LYS A 1 94 ? 7.032 5.960 -3.844 1.00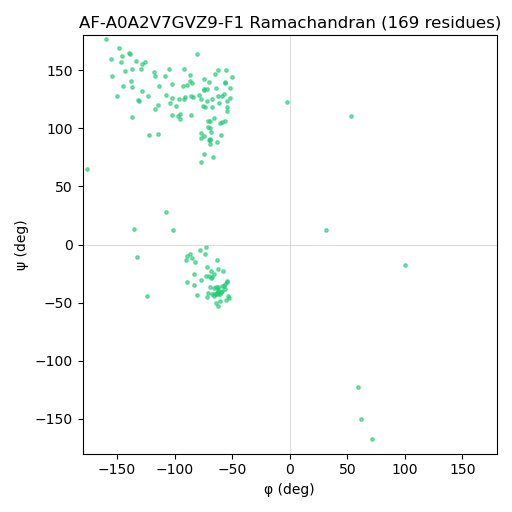 87.62 94 LYS A C 1
ATOM 727 O O . LYS A 1 94 ? 7.979 5.616 -4.551 1.00 87.62 94 LYS A O 1
ATOM 732 N N . ILE A 1 95 ? 6.504 7.179 -3.876 1.00 82.12 95 ILE A N 1
ATOM 733 C CA . ILE A 1 95 ? 7.092 8.290 -4.630 1.00 82.12 95 ILE A CA 1
ATOM 734 C C . ILE A 1 95 ? 7.822 9.204 -3.642 1.00 82.12 95 ILE A C 1
ATOM 736 O O . ILE A 1 95 ? 7.244 9.654 -2.652 1.00 82.12 95 ILE A O 1
ATOM 740 N N . GLY A 1 96 ? 9.104 9.472 -3.896 1.00 75.38 96 GLY A N 1
ATOM 741 C CA . GLY A 1 96 ? 9.938 10.261 -2.989 1.00 75.38 96 GLY A CA 1
ATOM 742 C C . GLY A 1 96 ? 10.108 9.628 -1.599 1.00 75.38 96 GLY A C 1
ATOM 743 O O . GLY A 1 96 ? 10.096 8.405 -1.446 1.00 75.38 96 GLY A O 1
ATOM 744 N N . ASP A 1 97 ? 10.281 10.480 -0.586 1.00 71.38 97 ASP A N 1
ATOM 745 C CA . ASP A 1 97 ? 10.578 10.084 0.800 1.00 71.38 97 ASP A CA 1
ATOM 746 C C . ASP A 1 97 ? 9.385 10.291 1.750 1.00 71.38 97 ASP A C 1
ATOM 748 O O . ASP A 1 97 ? 9.563 10.516 2.948 1.00 71.38 97 ASP A O 1
ATOM 752 N N . LEU A 1 98 ? 8.153 10.219 1.230 1.00 67.44 98 LEU A N 1
ATOM 753 C CA . LEU A 1 98 ? 6.952 10.369 2.053 1.00 67.44 98 LEU A CA 1
ATOM 754 C C . LEU A 1 98 ? 6.936 9.341 3.204 1.00 67.44 98 LEU A C 1
ATOM 756 O O . LEU A 1 98 ? 7.329 8.175 3.015 1.00 67.44 98 LEU A O 1
ATOM 760 N N . PRO A 1 99 ? 6.517 9.750 4.416 1.00 68.88 99 PRO A N 1
ATOM 761 C CA . PRO A 1 99 ? 6.473 8.860 5.565 1.00 68.88 99 PRO A CA 1
ATOM 762 C C . PRO A 1 99 ? 5.472 7.731 5.308 1.00 68.88 99 PRO A C 1
ATOM 764 O O . PRO A 1 99 ? 4.379 7.955 4.808 1.00 68.88 99 PRO A O 1
ATOM 767 N N . HIS A 1 100 ? 5.870 6.503 5.617 1.00 76.44 100 HIS A N 1
ATOM 768 C CA . HIS A 1 100 ? 5.013 5.313 5.625 1.00 76.44 100 HIS A CA 1
ATOM 769 C C . HIS A 1 100 ? 5.294 4.565 6.929 1.00 76.44 100 HIS A C 1
ATOM 771 O O . HIS A 1 100 ? 6.387 4.762 7.477 1.00 76.44 100 HIS A O 1
ATOM 777 N N . PRO A 1 101 ? 4.379 3.705 7.418 1.00 81.81 101 PRO A N 1
ATOM 778 C CA . PRO A 1 101 ? 4.644 2.931 8.622 1.00 81.81 101 PRO A CA 1
ATOM 779 C C . PRO A 1 101 ? 5.973 2.186 8.523 1.00 81.81 101 PRO A C 1
ATOM 781 O O . PRO A 1 101 ? 6.294 1.580 7.496 1.00 81.81 101 PRO A O 1
ATOM 784 N N . ALA A 1 102 ? 6.755 2.255 9.592 1.00 90.19 102 ALA A N 1
ATOM 785 C CA . ALA A 1 102 ? 7.994 1.520 9.723 1.00 90.19 102 ALA A CA 1
ATOM 786 C C . ALA A 1 102 ? 7.713 0.071 10.137 1.00 90.19 102 ALA A C 1
ATOM 788 O O . ALA A 1 102 ? 6.633 -0.286 10.612 1.00 90.19 102 ALA A O 1
ATOM 789 N N . VAL A 1 103 ? 8.709 -0.799 9.968 1.00 95.00 103 VAL A N 1
ATOM 790 C CA . VAL A 1 103 ? 8.619 -2.163 10.500 1.00 95.00 103 VAL A CA 1
ATOM 791 C C . VAL A 1 103 ? 8.414 -2.097 12.015 1.00 95.00 103 VAL A C 1
ATOM 793 O O . VAL A 1 103 ? 9.187 -1.456 12.721 1.00 95.00 103 VAL A O 1
ATOM 796 N N . GLY A 1 104 ? 7.387 -2.787 12.506 1.00 95.88 104 GLY A N 1
ATOM 797 C CA . GLY A 1 104 ? 6.948 -2.752 13.901 1.00 95.88 104 GLY A CA 1
ATOM 798 C C . GLY A 1 104 ? 5.741 -1.847 14.152 1.00 95.88 104 GLY A C 1
ATOM 799 O O . GLY A 1 104 ? 5.042 -2.053 15.146 1.00 95.88 104 GLY A O 1
ATOM 800 N N . ASP A 1 105 ? 5.430 -0.926 13.240 1.00 95.06 105 ASP A N 1
ATOM 801 C CA . ASP A 1 105 ? 4.274 -0.046 13.380 1.00 95.06 105 ASP A CA 1
ATOM 802 C C . ASP A 1 105 ? 2.974 -0.794 13.096 1.00 95.06 105 ASP A C 1
ATOM 804 O O . ASP A 1 105 ? 2.886 -1.657 12.216 1.00 95.06 105 ASP A O 1
ATOM 808 N N . SER A 1 106 ? 1.942 -0.448 13.861 1.00 96.12 106 SER A N 1
ATOM 809 C CA . SER A 1 106 ? 0.587 -0.957 13.664 1.00 96.12 106 SER A CA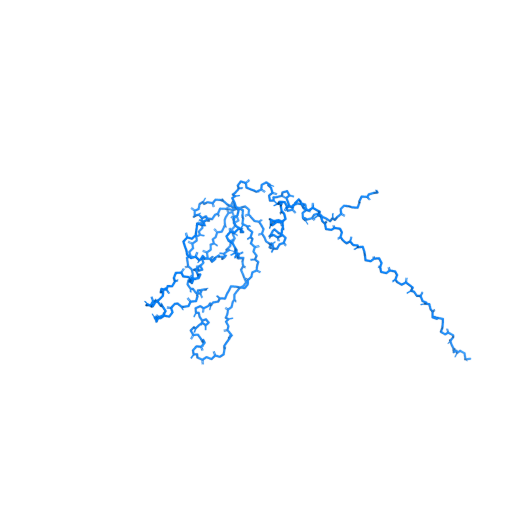 1
ATOM 810 C C . SER A 1 106 ? -0.275 0.094 12.980 1.00 96.12 106 SER A C 1
ATOM 812 O O . SER A 1 106 ? -0.226 1.272 13.330 1.00 96.12 106 SER A O 1
ATOM 814 N N . ALA A 1 107 ? -1.092 -0.352 12.032 1.00 96.50 107 ALA A N 1
ATOM 815 C CA . ALA A 1 107 ? -1.986 0.488 11.244 1.00 96.50 107 ALA A CA 1
ATOM 816 C C . ALA A 1 107 ? -3.256 -0.289 10.866 1.00 96.50 107 ALA A C 1
ATOM 818 O O . ALA A 1 107 ? -3.336 -1.509 11.060 1.00 96.50 107 ALA A O 1
ATOM 819 N N . VAL A 1 108 ? -4.248 0.422 10.334 1.00 96.69 108 VAL A N 1
ATOM 820 C CA . VAL A 1 108 ? -5.381 -0.175 9.622 1.00 96.69 108 VAL A CA 1
ATOM 821 C C . VAL A 1 108 ? -5.096 -0.062 8.130 1.00 96.69 108 VAL A C 1
ATOM 823 O O . VAL A 1 108 ? -4.931 1.037 7.611 1.00 96.69 108 VAL A O 1
ATOM 826 N N . TRP A 1 109 ? -5.014 -1.206 7.462 1.00 96.50 109 TRP A N 1
ATOM 827 C CA . TRP A 1 109 ? -4.638 -1.318 6.058 1.00 96.50 109 TRP A CA 1
ATOM 828 C C . TRP A 1 109 ? -5.882 -1.578 5.219 1.00 96.50 109 TRP A C 1
ATOM 830 O O . TRP A 1 109 ? -6.580 -2.568 5.460 1.00 96.50 109 TRP A O 1
ATOM 840 N N . LEU A 1 110 ? -6.145 -0.702 4.255 1.00 96.31 110 LEU A N 1
ATOM 841 C CA . LEU A 1 110 ? -7.160 -0.875 3.224 1.00 96.31 110 LEU A CA 1
ATOM 842 C C . LEU A 1 110 ? -6.454 -1.459 2.001 1.00 96.31 110 LEU A C 1
ATOM 844 O O . LEU A 1 110 ? -5.587 -0.826 1.407 1.00 96.31 110 LEU A O 1
ATOM 848 N N . LEU A 1 111 ? -6.779 -2.702 1.673 1.00 96.81 111 LEU A N 1
ATOM 849 C CA . LEU A 1 111 ? -6.102 -3.481 0.647 1.00 96.81 111 LEU A CA 1
ATOM 850 C C . LEU A 1 111 ? -7.055 -3.748 -0.509 1.00 96.81 111 LEU A C 1
AT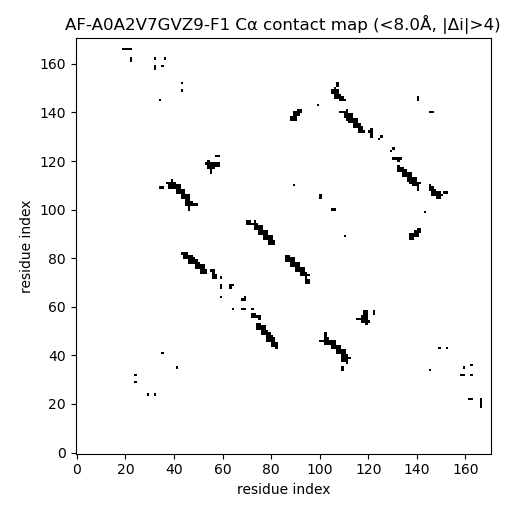OM 852 O O . LEU A 1 111 ? -8.206 -4.140 -0.294 1.00 96.81 111 LEU A O 1
ATOM 856 N N . ARG A 1 112 ? -6.539 -3.594 -1.724 1.00 96.19 112 ARG A N 1
ATOM 857 C CA . ARG A 1 112 ? -7.240 -3.910 -2.971 1.00 96.19 112 ARG A CA 1
ATOM 858 C C . ARG A 1 112 ? -6.520 -5.013 -3.719 1.00 96.19 112 ARG A C 1
ATOM 860 O O . ARG A 1 112 ? -5.304 -5.114 -3.623 1.00 96.19 112 ARG A O 1
ATOM 867 N N . GLN A 1 113 ? -7.246 -5.887 -4.393 1.00 96.56 113 GLN A N 1
ATOM 868 C CA . GLN A 1 113 ? -6.669 -6.881 -5.282 1.00 96.56 113 GLN A CA 1
ATOM 869 C C . GLN A 1 113 ? -6.482 -6.250 -6.653 1.00 96.56 113 GLN A C 1
ATOM 871 O O . GLN A 1 113 ? -7.457 -5.976 -7.347 1.00 96.56 113 GLN A O 1
ATOM 876 N N . ASP A 1 114 ? -5.230 -6.050 -7.051 1.00 94.62 114 ASP A N 1
ATOM 877 C CA . ASP A 1 114 ? -4.909 -5.469 -8.353 1.00 94.62 114 ASP A CA 1
ATOM 878 C C . ASP A 1 114 ? -3.724 -6.185 -9.014 1.00 94.62 114 ASP A C 1
ATOM 880 O O . ASP A 1 114 ? -2.987 -6.956 -8.385 1.00 94.62 114 ASP A O 1
ATOM 884 N N . ALA A 1 115 ? -3.574 -5.957 -10.315 1.00 92.75 115 ALA A N 1
ATOM 885 C CA . ALA A 1 115 ? -2.478 -6.441 -11.128 1.00 92.75 115 ALA A CA 1
ATOM 886 C C . ALA A 1 115 ? -1.199 -5.637 -10.854 1.00 92.75 115 ALA A C 1
ATOM 888 O O . ALA A 1 115 ? -1.109 -4.440 -11.125 1.00 92.75 115 ALA A O 1
ATOM 889 N N . VAL A 1 116 ? -0.164 -6.328 -10.387 1.00 92.44 116 VAL A N 1
ATOM 890 C CA . VAL A 1 116 ? 1.180 -5.787 -10.185 1.00 92.44 116 VAL A CA 1
ATOM 891 C C . VAL A 1 116 ? 2.055 -6.252 -11.347 1.00 92.44 116 VAL A C 1
ATOM 893 O O . VAL A 1 116 ? 2.331 -7.443 -11.504 1.00 92.44 116 VAL A O 1
ATOM 896 N N . TYR A 1 117 ? 2.462 -5.315 -12.202 1.00 90.81 117 TYR A N 1
ATOM 897 C CA . TYR A 1 117 ? 3.202 -5.610 -13.431 1.00 90.81 117 TYR A CA 1
ATOM 898 C C . TYR A 1 117 ? 4.710 -5.693 -13.187 1.00 90.81 117 TYR A C 1
ATOM 900 O O . TYR A 1 117 ? 5.289 -4.856 -12.495 1.00 90.81 117 TYR A O 1
ATOM 908 N N . HIS A 1 118 ? 5.380 -6.645 -13.837 1.00 90.62 118 HIS A N 1
ATOM 909 C CA . HIS A 1 118 ? 6.842 -6.740 -13.842 1.00 90.62 118 HIS A CA 1
ATOM 910 C C . HIS A 1 118 ? 7.447 -5.698 -14.800 1.00 90.62 118 HIS A C 1
ATOM 912 O O . HIS A 1 118 ? 7.930 -6.023 -15.888 1.00 90.62 118 HIS A O 1
ATOM 918 N N . LEU A 1 119 ? 7.377 -4.419 -14.418 1.00 87.38 119 LEU A N 1
ATOM 919 C CA . LEU A 1 119 ? 7.734 -3.278 -15.271 1.00 87.38 119 LEU A CA 1
ATOM 920 C C . LEU A 1 119 ? 9.189 -3.318 -15.757 1.00 87.38 119 LEU A C 1
ATOM 922 O O . LEU A 1 119 ? 9.451 -2.991 -16.916 1.00 87.38 119 LEU A O 1
ATOM 926 N N . MET A 1 120 ? 10.122 -3.791 -14.927 1.00 85.94 120 MET A N 1
ATOM 927 C CA . MET A 1 120 ? 11.531 -3.914 -15.308 1.00 85.94 120 MET A CA 1
ATOM 928 C C . MET A 1 120 ? 11.716 -4.919 -16.447 1.00 85.94 120 MET A C 1
ATOM 930 O O . MET A 1 120 ? 12.346 -4.621 -17.462 1.00 85.94 120 MET A O 1
ATOM 934 N N . GLU A 1 121 ? 11.147 -6.114 -16.288 1.00 85.06 121 GLU A N 1
ATOM 935 C CA . GLU A 1 121 ? 11.187 -7.155 -17.314 1.00 85.06 121 GLU A CA 1
ATOM 936 C C . GLU A 1 121 ? 10.472 -6.685 -18.584 1.00 85.06 121 GLU A C 1
ATOM 938 O O . GLU A 1 121 ? 10.978 -6.876 -19.693 1.00 85.06 121 GLU A O 1
ATOM 943 N N . CYS A 1 122 ? 9.320 -6.032 -18.427 1.00 85.69 122 CYS A N 1
ATOM 944 C CA . CYS A 1 122 ? 8.555 -5.535 -19.556 1.00 85.69 122 CYS A CA 1
ATOM 945 C C . CYS A 1 122 ? 9.361 -4.522 -20.377 1.00 85.69 122 CYS A C 1
ATOM 947 O O . CYS A 1 122 ? 9.510 -4.680 -21.589 1.00 85.69 122 CYS A O 1
ATOM 949 N N . ALA A 1 123 ? 9.971 -3.534 -19.723 1.00 82.31 123 ALA A N 1
ATOM 950 C CA . ALA A 1 123 ? 10.798 -2.531 -20.385 1.00 82.31 123 ALA A CA 1
ATOM 951 C C . ALA A 1 123 ? 12.030 -3.135 -21.085 1.00 82.31 123 ALA A C 1
ATOM 953 O O . ALA A 1 123 ? 12.382 -2.706 -22.184 1.00 82.31 123 ALA A O 1
ATOM 954 N N . GLN A 1 124 ? 12.652 -4.170 -20.509 1.00 78.81 124 GLN A N 1
ATOM 955 C CA . GLN A 1 124 ? 13.749 -4.900 -21.157 1.00 78.81 124 GLN A CA 1
ATOM 956 C C . GLN A 1 124 ? 13.285 -5.645 -22.420 1.00 78.81 124 GLN A C 1
ATOM 958 O O . GLN A 1 124 ? 14.006 -5.686 -23.419 1.00 78.81 124 GLN A O 1
ATOM 963 N N . ARG A 1 125 ? 12.068 -6.205 -22.407 1.00 76.62 125 ARG A N 1
ATOM 964 C CA . ARG A 1 125 ? 11.480 -6.940 -23.541 1.00 76.62 125 ARG A CA 1
ATOM 965 C C . ARG A 1 125 ? 10.954 -6.034 -24.652 1.00 76.62 125 ARG A C 1
ATOM 967 O O . ARG A 1 125 ? 11.022 -6.428 -25.816 1.00 76.62 125 ARG A O 1
ATOM 974 N N . HIS A 1 126 ? 10.490 -4.827 -24.325 1.00 63.78 126 HIS A N 1
ATOM 975 C CA . HIS A 1 126 ? 10.033 -3.834 -25.306 1.00 63.78 126 HIS A CA 1
ATOM 976 C C . HIS A 1 126 ? 11.106 -3.460 -26.342 1.00 63.78 126 HIS A C 1
ATOM 978 O O . HIS A 1 126 ? 10.763 -3.050 -27.448 1.00 63.78 126 HIS A O 1
ATOM 984 N N . GLY A 1 127 ? 12.394 -3.647 -26.029 1.00 55.81 127 GLY A N 1
ATOM 985 C CA . GLY A 1 127 ? 13.486 -3.491 -26.995 1.00 55.81 127 GLY A CA 1
ATOM 986 C C . GLY A 1 127 ? 13.602 -4.620 -28.031 1.00 55.81 127 GLY A C 1
ATOM 987 O O . GLY A 1 127 ? 14.406 -4.496 -28.951 1.00 55.81 127 GLY A O 1
ATOM 988 N N . LEU A 1 128 ? 12.842 -5.716 -27.890 1.00 53.22 128 LEU A N 1
ATOM 989 C CA . LEU A 1 128 ? 13.017 -6.947 -28.669 1.00 53.22 128 LEU A CA 1
ATOM 990 C C . LEU A 1 128 ? 11.751 -7.401 -29.424 1.00 53.22 128 LEU A C 1
ATOM 992 O O . LEU A 1 128 ? 11.886 -7.753 -30.590 1.00 53.22 128 LEU A O 1
ATOM 996 N N . THR A 1 129 ? 10.543 -7.390 -28.832 1.00 49.94 129 THR A N 1
ATOM 997 C CA . THR A 1 129 ? 9.255 -7.733 -29.505 1.00 49.94 129 THR A CA 1
ATOM 998 C C . THR A 1 129 ? 8.026 -7.157 -28.748 1.00 49.94 129 THR A C 1
ATOM 1000 O O . THR A 1 129 ? 8.180 -6.518 -27.712 1.00 49.94 129 THR A O 1
ATOM 1003 N N . SER A 1 130 ? 6.800 -7.324 -29.272 1.00 51.22 130 SER A N 1
ATOM 1004 C CA . SER A 1 130 ? 5.548 -6.667 -28.828 1.00 51.22 130 SER A CA 1
ATOM 1005 C C . SER A 1 130 ? 5.157 -6.805 -27.336 1.00 51.22 130 SER A C 1
ATOM 1007 O O . SER A 1 130 ? 4.946 -7.909 -26.843 1.00 51.22 130 SER A O 1
ATOM 1009 N N . SER A 1 131 ? 4.985 -5.647 -26.683 1.00 58.97 131 SER A N 1
ATOM 1010 C CA . SER A 1 131 ? 3.982 -5.160 -25.697 1.00 58.97 131 SER A CA 1
ATOM 1011 C C . SER A 1 131 ? 3.251 -6.043 -24.665 1.00 58.97 131 SER A C 1
ATOM 1013 O O . SER A 1 131 ? 2.305 -5.545 -24.056 1.00 58.97 131 SER A O 1
ATOM 1015 N N . TYR A 1 132 ? 3.636 -7.291 -24.404 1.00 70.69 132 TYR A N 1
ATOM 1016 C CA . TYR A 1 132 ? 3.035 -8.058 -23.301 1.00 70.69 132 TYR A CA 1
ATOM 1017 C C . TYR A 1 132 ? 3.875 -7.959 -22.017 1.00 70.69 132 TYR A C 1
ATOM 1019 O O . TYR A 1 132 ? 4.942 -8.572 -21.922 1.00 70.69 132 TYR A O 1
ATOM 1027 N N . CYS A 1 133 ? 3.377 -7.215 -21.024 1.00 82.62 133 CYS A N 1
ATOM 1028 C CA . CYS A 1 133 ? 3.928 -7.219 -19.668 1.00 82.62 133 CYS A CA 1
ATOM 1029 C C . CYS A 1 133 ? 3.316 -8.368 -18.856 1.00 82.62 133 CYS A C 1
ATOM 1031 O O . CYS A 1 133 ? 2.094 -8.489 -18.762 1.00 82.62 133 CYS A O 1
ATOM 1033 N N . SER A 1 134 ? 4.161 -9.193 -18.239 1.00 88.00 134 SER A N 1
ATOM 1034 C CA . SER A 1 134 ? 3.734 -10.135 -17.203 1.00 88.00 134 SER A CA 1
ATOM 1035 C C . SER A 1 134 ? 3.234 -9.368 -15.974 1.00 88.00 134 SER A C 1
ATOM 1037 O O . SER A 1 134 ? 3.746 -8.296 -15.640 1.00 88.00 134 SER A O 1
ATOM 1039 N N . TYR A 1 135 ? 2.241 -9.933 -15.295 1.00 91.19 135 TYR A N 1
ATOM 1040 C CA . TYR A 1 135 ? 1.705 -9.411 -14.045 1.00 91.19 135 TYR A CA 1
ATOM 1041 C C . TYR A 1 135 ? 1.270 -10.557 -13.138 1.00 91.19 135 TYR A C 1
ATOM 1043 O O . TYR A 1 135 ? 1.037 -11.680 -13.595 1.00 91.19 135 TYR A O 1
ATOM 1051 N N . GLU A 1 136 ? 1.113 -10.247 -11.861 1.00 93.88 136 GLU A N 1
ATOM 1052 C CA . GLU A 1 136 ? 0.460 -11.101 -10.875 1.00 93.88 136 GLU A CA 1
ATOM 1053 C C . GLU A 1 136 ? -0.619 -10.308 -10.133 1.00 93.88 136 GLU A C 1
ATOM 1055 O O . GLU A 1 136 ? -0.560 -9.083 -10.082 1.00 93.88 136 GLU A O 1
ATOM 1060 N N . VAL A 1 137 ? -1.626 -10.990 -9.584 1.00 94.81 137 VAL A N 1
ATOM 1061 C CA . VAL A 1 137 ? -2.653 -10.342 -8.754 1.00 94.81 137 VAL A CA 1
ATOM 1062 C C . VAL A 1 137 ? -2.209 -10.409 -7.300 1.00 94.81 137 VAL A C 1
ATOM 1064 O O . VAL A 1 137 ? -1.944 -11.496 -6.782 1.00 94.81 137 VAL A O 1
ATOM 1067 N N . ALA A 1 138 ? -2.150 -9.260 -6.636 1.00 96.19 138 ALA A N 1
ATOM 1068 C CA . ALA A 1 138 ? -1.748 -9.163 -5.240 1.00 96.19 138 ALA A CA 1
ATOM 1069 C C . ALA A 1 138 ? -2.609 -8.151 -4.482 1.00 96.19 138 ALA A C 1
ATOM 1071 O O . ALA A 1 138 ? -3.302 -7.333 -5.081 1.00 96.19 138 ALA A O 1
ATOM 1072 N N . TYR A 1 139 ? -2.543 -8.199 -3.150 1.00 97.69 139 TYR A N 1
ATOM 1073 C CA . TYR A 1 139 ? -3.065 -7.106 -2.338 1.00 97.69 139 TYR A CA 1
ATOM 1074 C C . TYR A 1 139 ? -2.140 -5.895 -2.462 1.00 97.69 139 TYR A C 1
ATOM 1076 O O . TYR A 1 139 ? -0.951 -6.002 -2.161 1.00 97.69 139 TYR A O 1
ATOM 1084 N N . VAL A 1 140 ? -2.685 -4.758 -2.872 1.00 95.44 140 VAL A N 1
ATOM 1085 C CA . VAL A 1 140 ? -1.975 -3.496 -3.057 1.00 95.44 140 VAL A CA 1
ATOM 1086 C C . VAL A 1 140 ? -2.513 -2.418 -2.121 1.00 95.44 140 VAL A C 1
ATOM 1088 O O . VAL A 1 140 ? -3.699 -2.390 -1.782 1.00 95.44 140 VAL A O 1
ATOM 1091 N N . VAL A 1 141 ? -1.616 -1.525 -1.720 1.00 92.62 141 VAL A N 1
ATOM 1092 C CA . VAL A 1 141 ? -1.935 -0.203 -1.177 1.00 92.62 141 VAL A CA 1
ATOM 1093 C C . VAL A 1 141 ? -1.805 0.780 -2.338 1.00 92.62 141 VAL A C 1
ATOM 1095 O O . VAL A 1 141 ? -0.699 0.996 -2.835 1.00 92.62 141 VAL A O 1
ATOM 1098 N N . GLU A 1 142 ? -2.923 1.339 -2.801 1.00 86.06 142 GLU A N 1
ATOM 1099 C CA . GLU A 1 142 ? -2.925 2.253 -3.956 1.00 86.06 142 GLU A CA 1
ATOM 1100 C C . GLU A 1 142 ? -2.579 3.696 -3.572 1.00 86.06 142 GLU A C 1
ATOM 1102 O O . GLU A 1 142 ? -2.118 4.469 -4.411 1.00 86.06 142 GLU A O 1
ATOM 1107 N N . SER A 1 143 ? -2.821 4.076 -2.315 1.00 86.06 143 SER A N 1
ATOM 1108 C CA . SER A 1 143 ? -2.622 5.436 -1.819 1.00 86.06 143 SER A CA 1
ATOM 1109 C C . SER A 1 143 ? -2.090 5.446 -0.389 1.00 86.06 143 SER A C 1
ATOM 1111 O O . SER A 1 143 ? -2.450 4.590 0.415 1.00 86.06 143 SER A O 1
ATOM 1113 N N . ASP A 1 144 ? -1.303 6.465 -0.041 1.00 84.44 144 ASP A N 1
ATOM 1114 C CA . ASP A 1 144 ? -0.855 6.718 1.336 1.00 84.44 144 ASP A CA 1
ATOM 1115 C C . ASP A 1 144 ? -2.036 6.815 2.316 1.00 84.44 144 ASP A C 1
ATOM 1117 O O . ASP A 1 144 ? -1.933 6.389 3.467 1.00 84.44 144 ASP A O 1
ATOM 1121 N N . ASP A 1 145 ? -3.186 7.311 1.849 1.00 88.25 145 ASP A N 1
ATOM 1122 C CA . ASP A 1 145 ? -4.387 7.428 2.670 1.00 88.25 145 ASP A CA 1
ATOM 1123 C C . ASP A 1 145 ? -4.975 6.055 3.039 1.00 88.25 145 ASP A C 1
ATOM 1125 O O . ASP A 1 145 ? -5.684 5.944 4.042 1.00 88.25 145 ASP A O 1
ATOM 1129 N N . ASP A 1 146 ? -4.692 4.994 2.277 1.00 91.56 146 ASP A N 1
ATOM 1130 C CA . ASP A 1 146 ? -5.185 3.630 2.530 1.00 91.56 146 ASP A CA 1
ATOM 1131 C C . ASP A 1 146 ? -4.500 2.964 3.736 1.00 91.56 146 ASP A C 1
ATOM 1133 O O . ASP A 1 146 ? -4.852 1.852 4.142 1.00 91.56 146 ASP A O 1
ATOM 1137 N N . VAL A 1 147 ? -3.543 3.660 4.348 1.00 92.94 147 VAL A N 1
ATOM 1138 C CA . VAL A 1 147 ? -2.852 3.235 5.557 1.00 92.94 147 VAL A CA 1
ATOM 1139 C C . VAL A 1 147 ? -3.198 4.188 6.695 1.00 92.94 147 VAL A C 1
ATOM 1141 O O . VAL A 1 147 ? -2.592 5.240 6.884 1.00 92.94 147 VAL A O 1
ATOM 1144 N N . LEU A 1 148 ? -4.200 3.808 7.482 1.00 93.69 148 LEU A N 1
ATOM 1145 C CA . LEU A 1 148 ? -4.746 4.649 8.543 1.00 93.69 148 LEU A CA 1
ATOM 1146 C C . LEU A 1 148 ? -4.051 4.375 9.887 1.00 93.69 148 LEU A C 1
ATOM 1148 O O . LEU A 1 148 ? -3.643 3.239 10.163 1.00 93.69 148 LEU A O 1
ATOM 1152 N N . PRO A 1 149 ? -3.972 5.368 10.792 1.00 93.19 149 PRO A N 1
ATOM 1153 C CA . PRO A 1 149 ? -3.441 5.157 12.136 1.00 93.19 149 PRO A CA 1
ATOM 1154 C C . PRO A 1 149 ? -4.187 4.039 12.876 1.00 93.19 149 PRO A C 1
ATOM 1156 O O . PRO A 1 149 ? -5.415 3.987 12.834 1.00 93.19 149 PRO A O 1
ATOM 1159 N N . ALA A 1 150 ? -3.484 3.187 13.632 1.00 93.00 150 ALA A N 1
ATOM 1160 C CA . ALA A 1 150 ? -4.112 2.067 14.353 1.00 93.00 150 ALA A CA 1
ATOM 1161 C C . ALA A 1 150 ? -5.272 2.481 15.280 1.00 93.00 150 ALA A C 1
ATOM 1163 O O . ALA A 1 150 ? -6.222 1.719 15.453 1.00 93.00 150 ALA A O 1
ATOM 1164 N N . ALA A 1 151 ? -5.215 3.691 15.846 1.00 92.69 151 ALA A N 1
ATOM 1165 C CA . ALA A 1 151 ? -6.259 4.232 16.718 1.00 92.69 151 ALA A CA 1
ATOM 1166 C C . ALA A 1 151 ? -7.624 4.398 16.019 1.00 92.69 151 ALA A C 1
ATOM 1168 O O . ALA A 1 151 ? -8.649 4.422 16.692 1.00 92.69 151 ALA A O 1
ATOM 1169 N N . THR A 1 152 ? -7.653 4.461 14.684 1.00 93.12 152 THR A N 1
ATOM 1170 C CA . THR A 1 152 ? -8.884 4.625 13.889 1.00 93.12 152 THR A CA 1
ATOM 1171 C C . THR A 1 152 ? -9.690 3.336 13.734 1.00 93.12 152 THR A C 1
ATOM 1173 O O . THR A 1 152 ? -10.785 3.360 13.181 1.00 93.12 152 THR A O 1
ATOM 1176 N N . TRP A 1 153 ? -9.192 2.194 14.229 1.00 94.38 153 TRP A N 1
ATOM 1177 C CA . TRP A 1 153 ? -9.845 0.903 14.003 1.00 94.38 153 TRP A CA 1
ATOM 1178 C C . TRP A 1 153 ? -11.302 0.860 14.473 1.00 94.38 153 TRP A C 1
ATOM 1180 O O . TRP A 1 153 ? -12.133 0.269 13.787 1.00 94.38 153 TRP A O 1
ATOM 1190 N N . GLN A 1 154 ? -11.623 1.487 15.609 1.00 93.12 154 GLN A N 1
ATOM 1191 C CA . GLN A 1 154 ? -12.995 1.486 16.111 1.00 93.12 154 GLN A CA 1
ATOM 1192 C C . GLN A 1 154 ? -13.944 2.176 15.119 1.00 93.12 154 GLN A C 1
ATOM 1194 O O . GLN A 1 154 ? -14.900 1.547 14.669 1.00 93.12 154 GLN A O 1
ATOM 1199 N N . GLU A 1 155 ? -13.616 3.401 14.706 1.00 91.38 155 GLU A N 1
ATOM 1200 C CA . GLU A 1 155 ? -14.370 4.175 13.709 1.00 91.38 155 GLU A CA 1
ATOM 1201 C C . GLU A 1 155 ? -14.524 3.402 12.391 1.00 91.38 155 GLU A C 1
ATOM 1203 O O . GLU A 1 155 ? -15.629 3.238 11.876 1.00 91.38 155 GLU A O 1
ATOM 1208 N N . VAL A 1 156 ? -13.427 2.831 11.883 1.00 93.00 156 VAL A N 1
ATOM 1209 C CA . VAL A 1 156 ? -13.440 2.028 10.653 1.00 93.00 156 VAL A CA 1
ATOM 1210 C C . VAL A 1 156 ? -14.355 0.810 10.789 1.00 93.00 156 VAL A C 1
ATOM 1212 O O . VAL A 1 156 ? -15.101 0.496 9.864 1.00 93.00 156 VAL A O 1
ATOM 1215 N N . SER A 1 157 ? -14.322 0.114 11.926 1.00 92.38 157 SER A N 1
ATOM 1216 C CA . SER A 1 157 ? -15.134 -1.086 12.140 1.00 92.38 157 SER A CA 1
ATOM 1217 C C . SER A 1 157 ? -16.633 -0.789 12.248 1.00 92.38 157 SER A C 1
ATOM 1219 O O . SER A 1 157 ? -17.441 -1.550 11.714 1.00 92.38 157 SER A O 1
ATOM 1221 N N . GLU A 1 158 ? -17.008 0.333 12.866 1.00 90.75 158 GLU A N 1
ATOM 1222 C CA . GLU A 1 158 ? -18.392 0.820 12.920 1.00 90.75 158 GLU A CA 1
ATOM 1223 C C . GLU A 1 158 ? -18.893 1.215 11.522 1.00 90.75 158 GLU A C 1
ATOM 1225 O O . GLU A 1 158 ? -19.999 0.839 11.112 1.00 90.75 158 GLU A O 1
ATOM 1230 N N . LEU A 1 159 ? -18.049 1.895 10.742 1.00 89.88 159 LEU A N 1
ATOM 1231 C CA . LEU A 1 159 ? -18.383 2.301 9.381 1.00 89.88 159 LEU A CA 1
ATOM 1232 C C . LEU A 1 159 ? -18.511 1.093 8.442 1.00 89.88 159 LEU A C 1
ATOM 1234 O O . LEU A 1 159 ? -19.485 0.999 7.701 1.00 89.88 159 LEU A O 1
ATOM 1238 N N . LEU A 1 160 ? -17.605 0.114 8.531 1.00 90.25 160 LEU A N 1
ATOM 1239 C CA . LEU A 1 160 ? -17.713 -1.153 7.797 1.00 90.25 160 LEU A CA 1
ATOM 1240 C C . LEU A 1 160 ? -18.999 -1.908 8.139 1.00 90.25 160 LEU A C 1
ATOM 1242 O O . LEU A 1 160 ? -19.641 -2.458 7.247 1.00 90.25 160 LEU A O 1
ATOM 1246 N N . HIS A 1 161 ? -19.401 -1.923 9.414 1.00 87.56 161 HIS A N 1
ATOM 1247 C CA . HIS A 1 161 ? -20.662 -2.544 9.810 1.00 87.56 161 HIS A CA 1
ATOM 1248 C C . HIS A 1 161 ? -21.861 -1.836 9.171 1.00 87.56 161 HIS A C 1
ATOM 1250 O O . HIS A 1 161 ? -22.761 -2.500 8.664 1.00 87.56 161 HIS A O 1
ATOM 1256 N N . THR A 1 162 ? -21.840 -0.503 9.133 1.00 85.62 162 THR A N 1
ATOM 1257 C CA . THR A 1 162 ? -22.881 0.315 8.493 1.00 85.62 162 THR A CA 1
ATOM 1258 C C . THR A 1 162 ? -22.958 0.066 6.986 1.00 85.62 162 THR A C 1
ATOM 1260 O O . THR A 1 162 ? -24.051 -0.071 6.444 1.00 85.62 162 THR A O 1
ATOM 1263 N N . LEU A 1 163 ? -21.810 -0.043 6.311 1.00 83.12 163 LEU A N 1
ATOM 1264 C CA . LEU A 1 163 ? -21.732 -0.328 4.873 1.00 83.12 163 LEU A CA 1
ATOM 1265 C C . LEU A 1 163 ? -22.190 -1.754 4.521 1.00 83.12 163 LEU A C 1
ATOM 1267 O O . LEU A 1 163 ? -22.682 -1.979 3.420 1.00 83.12 163 LEU A O 1
ATOM 1271 N N . ALA A 1 164 ? -22.042 -2.710 5.442 1.00 80.31 164 ALA A N 1
ATOM 1272 C CA . ALA A 1 164 ? -22.447 -4.100 5.240 1.00 80.31 164 ALA A CA 1
ATOM 1273 C C . ALA A 1 164 ? -23.946 -4.356 5.487 1.00 80.31 164 ALA A C 1
ATOM 1275 O O . ALA A 1 164 ? -24.452 -5.418 5.115 1.00 80.31 164 ALA A O 1
ATOM 1276 N N . GLN A 1 165 ? -24.663 -3.435 6.139 1.00 69.75 165 GLN A N 1
ATOM 1277 C CA . GLN A 1 165 ? -26.088 -3.609 6.413 1.00 69.75 165 GLN A CA 1
ATOM 1278 C C . GLN A 1 165 ? -26.933 -3.297 5.164 1.00 69.75 165 GLN A C 1
ATOM 1280 O O . GLN A 1 165 ? -26.795 -2.216 4.589 1.00 69.75 165 GLN A O 1
ATOM 1285 N N . PRO A 1 166 ? -27.856 -4.193 4.753 1.00 55.59 166 PRO A N 1
ATOM 1286 C CA . PRO A 1 166 ? -28.859 -3.842 3.756 1.00 55.59 166 PRO A CA 1
ATOM 1287 C C . PRO A 1 166 ? -29.746 -2.713 4.307 1.00 55.59 166 PRO A C 1
ATOM 1289 O O . PRO A 1 166 ? -29.942 -2.641 5.526 1.00 55.59 166 PRO A O 1
ATOM 1292 N N . PRO A 1 167 ? -30.305 -1.836 3.454 1.00 54.78 167 PRO A N 1
ATOM 1293 C CA . PRO A 1 167 ? -31.166 -0.756 3.918 1.00 54.78 167 PRO A CA 1
ATOM 1294 C C . PRO A 1 167 ? -32.301 -1.320 4.771 1.00 54.78 167 PRO A C 1
ATOM 1296 O O . PRO A 1 167 ? -33.107 -2.119 4.294 1.00 54.78 167 PRO A O 1
ATOM 1299 N N . SER A 1 168 ? -32.352 -0.919 6.041 1.00 55.62 168 SER A N 1
ATOM 1300 C CA . SER A 1 168 ? -33.365 -1.397 6.972 1.00 55.62 168 SER A CA 1
ATOM 1301 C C . SER A 1 168 ? -34.760 -0.997 6.486 1.00 55.62 168 SER A C 1
ATOM 1303 O O . SER A 1 168 ? -35.079 0.176 6.260 1.00 55.62 168 SER A O 1
ATOM 1305 N N . GLU A 1 169 ? -35.599 -2.012 6.288 1.00 44.88 169 GLU A N 1
ATOM 1306 C CA . GLU A 1 169 ? -37.012 -1.878 5.966 1.00 44.88 169 GLU A CA 1
ATOM 1307 C C . GLU A 1 169 ? -37.727 -1.326 7.208 1.00 44.88 169 GLU A C 1
ATOM 1309 O O . GLU A 1 169 ? -38.122 -2.057 8.117 1.00 44.88 169 GLU A O 1
ATOM 1314 N N . ASN A 1 170 ? -37.816 0.003 7.303 1.00 45.31 170 ASN A N 1
ATOM 1315 C CA . ASN A 1 170 ? -38.638 0.646 8.320 1.00 45.31 170 ASN A CA 1
ATOM 1316 C C . ASN A 1 170 ? -40.114 0.326 8.038 1.00 45.31 170 ASN A C 1
ATOM 1318 O O . ASN A 1 170 ? -40.678 0.808 7.054 1.00 45.31 170 ASN A O 1
ATOM 1322 N N . ARG A 1 171 ? -40.640 -0.526 8.926 1.00 37.38 171 ARG A N 1
ATOM 1323 C CA . ARG A 1 171 ? -42.033 -0.898 9.212 1.00 37.38 171 ARG A CA 1
ATOM 1324 C C . ARG A 1 171 ? -43.072 0.183 8.911 1.00 37.38 171 ARG A C 1
ATOM 1326 O O . ARG A 1 171 ? -42.850 1.348 9.309 1.00 37.38 171 ARG A O 1
#

Sequence (171 aa):
MFGLLLAGAACVHSHKAAIERVPLVPAGERPLALRLAGADLVVPATLAKTERDWRYEEPCGILRSIMHGCSDIPKAYQATLRRGTRTWPVFYFKIGDLPHPAVGDSAVWLLRQDAVYHLMECAQRHGLTSSYCSYEVAYVVESDDDVLPAATWQEVSELLHTLAQPPSENR

pLDDT: mean 80.01, std 18.62, range [35.38, 98.25]

Foldseek 3Di:
DDDDDPDPDPPPPPPPPPPQDQQDDPPVCVVVLVLLVQFPDKDFWAFADKDWDCQLWADCDPVCCVPPRCLQTWIKMWTWTDDPPDIFIEIETDRHDDDDDDHGFTWIARWHWDWRWRNHVQVVCVVPDDDDTDTDTGTYDPDSVRTGHSVCVVVSVVSNVSNPDRPDPDD

Radius of gyration: 24.81 Å; Cα contacts (8 Å, |Δi|>4): 249; chains: 1; bounding box: 83×42×53 Å

Nearest PDB structures (foldseek):
  3e0e-assembly1_A  TM=7.023E-01  e=3.293E-01  Methanococcus maripaludis
  2k5v-assembly1_A  TM=5.110E-01  e=3.928E-01  Methanococcus maripaludis
  3dm3-assembly2_C  TM=4.274E-01  e=1.612E+00  Methanocaldococcus jannaschii
  6q9r-assembly2_B  TM=2.890E-01  e=7.959E-01  Homo sapiens
  7p2b-assembly2_B  TM=2.995E-01  e=1.068E+00  Homo sapiens

Solvent-accessible surface area (backbone atoms only — not comparable to full-atom values): 10329 Å² total; per-residue (Å²): 135,89,83,81,84,85,77,81,77,80,77,79,79,75,81,74,71,75,76,77,60,72,78,85,67,56,83,88,49,40,71,57,51,55,52,58,73,66,33,76,41,80,43,75,29,26,33,69,42,76,44,79,37,67,52,50,13,72,76,72,49,70,69,46,44,72,76,74,45,58,60,81,54,52,45,28,30,47,30,33,36,34,48,90,93,49,70,45,72,35,37,37,66,43,59,62,86,68,92,67,87,50,75,73,38,58,25,28,37,40,26,30,77,43,79,50,46,33,35,30,59,30,60,64,40,58,81,76,54,85,88,73,63,57,64,46,79,41,37,30,41,92,48,78,80,36,57,35,60,46,86,47,46,64,64,51,54,56,50,52,52,55,72,69,50,73,67,78,82,81,126

Mean predicted aligned error: 11.47 Å